Protein AF-G5QRZ1-F1 (afdb_monomer)

pLDDT: mean 92.44, std 7.09, range [63.12, 97.81]

Secondary structure (DSSP, 8-state):
-HHHHHHHHHHHHHHHHHHHTT-HHHHHHHHHHHH-TT----HHHHHHHHHHHHHHHHHHS---

Nearest PDB structures (foldseek):
  7suk-assembly1_5  TM=4.227E-01  e=9.988E+00  Saccharomyces cerevisiae

Mean predicted aligned error: 3.93 Å

InterPro domains:
  IPR008207 Signal transduction histidine kinase, phosphotransfer (Hpt) domain [PF01627] (8-35)
  IPR036641 HPT domain superfamily [G3DSA:1.20.120.160] (4-61)
  IPR036641 HPT domain superfamily [SSF47226] (8-60)

Foldseek 3Di:
DVVLVVQLVVLVVQLVVCVVLVLVQLNVLSVCCNVPVPDPRPSVVSVVVSVVVSVVVCVVVPDD

Sequence (64 aa):
MGRVIQRQRLAHKLKSGCASLGMTQATEACRELELQPLSDIDIKTIVTQGVTALDAWIASHPSP

Structure (mmCIF, N/CA/C/O backbone):
data_AF-G5QRZ1-F1
#
_entry.id   AF-G5QRZ1-F1
#
loop_
_atom_site.group_PDB
_atom_site.id
_atom_site.type_symbol
_atom_site.label_atom_id
_atom_site.label_alt_id
_atom_site.label_comp_id
_atom_site.label_asym_id
_atom_site.label_entity_id
_atom_site.label_seq_id
_atom_site.pdbx_PDB_ins_code
_atom_site.Cartn_x
_atom_site.Cartn_y
_atom_site.Cartn_z
_atom_site.occupancy
_atom_site.B_iso_or_equiv
_atom_site.auth_seq_id
_atom_site.auth_comp_id
_atom_site.auth_asym_id
_atom_site.auth_atom_id
_atom_site.pdbx_PDB_model_num
ATOM 1 N N . MET A 1 1 ? -12.855 -1.311 21.424 1.00 63.12 1 MET A N 1
ATOM 2 C CA . MET A 1 1 ? -11.947 -0.170 21.161 1.00 63.12 1 MET A CA 1
ATOM 3 C C . MET A 1 1 ? -10.568 -0.589 20.625 1.00 63.12 1 MET A C 1
ATOM 5 O O . MET A 1 1 ? -10.216 -0.135 19.546 1.00 63.12 1 MET A O 1
ATOM 9 N N . GLY A 1 2 ? -9.808 -1.495 21.263 1.00 82.12 2 GLY A N 1
ATOM 10 C CA . GLY A 1 2 ? -8.412 -1.801 20.863 1.00 82.12 2 GLY A CA 1
ATOM 11 C C . GLY A 1 2 ? -8.161 -2.226 19.399 1.00 82.12 2 GLY A C 1
ATOM 12 O O . GLY A 1 2 ? -7.245 -1.712 18.763 1.00 82.12 2 GLY A O 1
ATOM 13 N N . ARG A 1 3 ? -9.005 -3.093 18.817 1.00 82.81 3 ARG A N 1
ATOM 14 C CA . ARG A 1 3 ? -8.848 -3.572 17.421 1.00 82.81 3 ARG A CA 1
ATOM 15 C C . ARG A 1 3 ? -9.020 -2.484 16.350 1.00 82.81 3 ARG A C 1
ATOM 17 O O . ARG A 1 3 ? -8.475 -2.605 15.259 1.00 82.81 3 ARG A O 1
ATOM 24 N N . VAL A 1 4 ? -9.795 -1.441 16.647 1.00 85.69 4 VAL A N 1
ATOM 25 C CA . VAL A 1 4 ? -10.046 -0.319 15.726 1.00 85.69 4 VAL A CA 1
ATOM 26 C C . VAL A 1 4 ? -8.814 0.582 15.664 1.00 85.69 4 VAL A C 1
ATOM 28 O O . VAL A 1 4 ? -8.325 0.880 14.580 1.00 85.69 4 VAL A O 1
ATOM 31 N N . ILE A 1 5 ? -8.240 0.904 16.826 1.00 87.50 5 ILE A N 1
ATOM 32 C CA . ILE A 1 5 ? -7.010 1.701 16.944 1.00 87.50 5 ILE A CA 1
ATOM 33 C C . ILE A 1 5 ? -5.828 0.986 16.274 1.00 87.50 5 ILE A C 1
ATOM 35 O O . ILE A 1 5 ? -5.009 1.615 15.607 1.00 87.50 5 ILE A O 1
ATOM 39 N N . GLN A 1 6 ? -5.739 -0.341 16.412 1.00 89.50 6 GLN A N 1
ATOM 40 C CA . GLN A 1 6 ? -4.704 -1.127 15.740 1.00 89.50 6 GLN A CA 1
ATOM 41 C C . GLN A 1 6 ? -4.838 -1.073 14.210 1.00 89.50 6 GLN A C 1
ATOM 43 O O . GLN A 1 6 ? -3.829 -0.886 13.532 1.00 89.50 6 GLN A O 1
ATOM 48 N N . ARG A 1 7 ? -6.062 -1.179 13.671 1.00 90.25 7 ARG A N 1
ATOM 49 C CA . ARG A 1 7 ? -6.318 -1.024 12.228 1.00 90.25 7 ARG A CA 1
ATOM 50 C C . ARG A 1 7 ? -5.910 0.356 11.721 1.00 90.25 7 ARG A C 1
ATOM 52 O O . ARG A 1 7 ? -5.182 0.424 10.740 1.00 90.25 7 ARG A O 1
ATOM 59 N N . GLN A 1 8 ? -6.279 1.424 12.431 1.00 91.31 8 GLN A N 1
ATOM 60 C CA . GLN A 1 8 ? -5.879 2.796 12.086 1.00 91.31 8 GLN A CA 1
ATOM 61 C C . GLN A 1 8 ? -4.362 2.954 12.018 1.00 91.31 8 GLN A C 1
ATOM 63 O O . GLN A 1 8 ? -3.825 3.445 11.030 1.00 91.31 8 GLN A O 1
ATOM 68 N N . ARG A 1 9 ? -3.649 2.490 13.052 1.00 93.44 9 ARG A N 1
ATOM 69 C CA . ARG A 1 9 ? -2.182 2.576 13.095 1.00 93.44 9 ARG A CA 1
ATOM 70 C 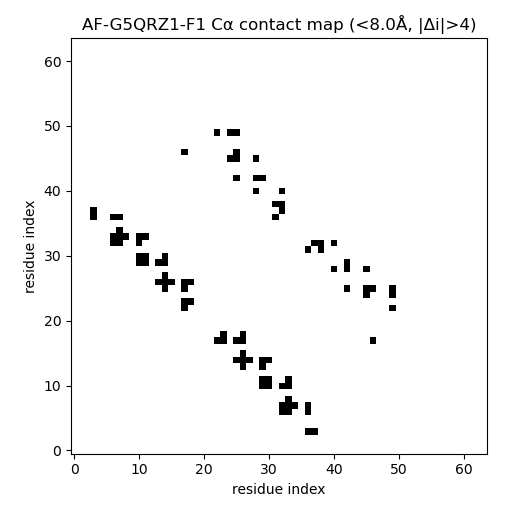C . ARG A 1 9 ? -1.523 1.774 11.978 1.00 93.44 9 ARG A C 1
ATOM 72 O O . ARG A 1 9 ? -0.513 2.215 11.435 1.00 93.44 9 ARG A O 1
ATOM 79 N N . LEU A 1 10 ? -2.059 0.597 11.657 1.00 93.31 10 LEU A N 1
ATOM 80 C CA . LEU A 1 10 ? -1.535 -0.226 10.571 1.00 93.31 10 LEU A CA 1
ATOM 81 C C . LEU A 1 10 ? -1.779 0.436 9.209 1.00 93.31 10 LEU A C 1
ATOM 83 O O . LEU A 1 10 ? -0.841 0.539 8.425 1.00 93.31 10 LEU A O 1
ATOM 87 N N . ALA A 1 11 ? -2.991 0.944 8.973 1.00 94.75 11 ALA A N 1
ATOM 88 C CA . ALA A 1 11 ? -3.346 1.689 7.769 1.00 94.75 11 ALA A CA 1
ATOM 89 C C . ALA A 1 11 ? -2.448 2.921 7.582 1.00 94.75 11 ALA A C 1
ATOM 91 O O . ALA A 1 11 ? -1.914 3.129 6.498 1.00 94.75 11 ALA A O 1
ATOM 92 N N . HIS A 1 12 ? -2.173 3.668 8.657 1.00 96.06 12 HIS A N 1
ATOM 93 C CA . HIS A 1 12 ? -1.250 4.802 8.627 1.00 96.06 12 HIS A CA 1
ATOM 94 C C . HIS A 1 12 ? 0.170 4.401 8.197 1.00 96.06 12 HIS A C 1
ATOM 96 O O . HIS A 1 12 ? 0.765 5.044 7.334 1.00 96.06 12 HIS A O 1
ATOM 102 N N . LYS A 1 13 ? 0.725 3.328 8.781 1.00 96.25 13 LYS A N 1
ATOM 103 C CA . LYS A 1 13 ? 2.066 2.835 8.419 1.00 96.25 13 LYS A CA 1
ATOM 104 C C . LYS A 1 13 ? 2.126 2.375 6.964 1.00 96.25 13 LYS A C 1
ATOM 106 O O . LYS A 1 13 ? 3.088 2.685 6.267 1.00 96.25 13 LYS A O 1
ATOM 111 N N . LEU A 1 14 ? 1.099 1.654 6.520 1.00 95.50 14 LEU A N 1
ATOM 112 C CA . LEU A 1 14 ? 1.014 1.135 5.161 1.00 95.50 14 LEU A CA 1
ATOM 113 C C . LEU A 1 14 ? 0.875 2.267 4.136 1.00 95.50 14 LEU A C 1
ATOM 115 O O . LEU A 1 14 ? 1.590 2.263 3.140 1.00 95.50 14 LEU A O 1
ATOM 119 N N . LYS A 1 15 ? 0.058 3.286 4.436 1.00 97.12 15 LYS A N 1
ATOM 120 C CA . LYS A 1 15 ? -0.101 4.501 3.626 1.00 97.12 15 LYS A CA 1
ATOM 121 C C . LYS A 1 15 ? 1.242 5.155 3.317 1.00 97.12 15 LYS A C 1
ATOM 123 O O . LYS A 1 15 ? 1.517 5.442 2.159 1.00 97.12 15 LYS A O 1
ATOM 128 N N . SER A 1 16 ? 2.073 5.380 4.337 1.00 95.62 16 SER A N 1
ATOM 129 C CA . SER A 1 16 ? 3.389 5.999 4.149 1.00 95.62 16 SER A CA 1
ATOM 130 C C . SER A 1 16 ? 4.293 5.153 3.249 1.00 95.62 16 SER A C 1
ATOM 132 O O . SER A 1 16 ? 4.943 5.702 2.368 1.00 95.62 16 SER A O 1
ATOM 134 N N . GLY A 1 17 ? 4.281 3.824 3.412 1.00 96.25 17 GLY A N 1
ATOM 135 C CA . GLY A 1 17 ? 5.023 2.910 2.538 1.00 96.25 17 GLY A CA 1
ATOM 136 C C . GLY A 1 17 ? 4.551 2.966 1.082 1.00 96.25 17 GLY A C 1
ATOM 137 O O . GLY A 1 17 ? 5.365 3.143 0.180 1.00 96.25 17 GLY A O 1
ATOM 138 N N . CYS A 1 18 ? 3.238 2.888 0.848 1.00 96.38 18 CYS A N 1
ATOM 139 C CA . CYS A 1 18 ? 2.656 3.004 -0.491 1.00 96.38 18 CYS A CA 1
ATOM 140 C C . CYS A 1 18 ? 2.955 4.364 -1.140 1.00 96.38 18 CYS A C 1
ATOM 142 O O . CYS A 1 18 ? 3.291 4.411 -2.322 1.00 96.38 18 CYS A O 1
ATOM 144 N N . ALA A 1 19 ? 2.899 5.456 -0.372 1.00 96.31 19 ALA A N 1
ATOM 145 C CA . ALA A 1 19 ? 3.186 6.799 -0.868 1.00 96.31 19 ALA A CA 1
ATOM 146 C C . ALA A 1 19 ? 4.649 6.947 -1.311 1.00 96.31 19 ALA A C 1
ATOM 148 O O . ALA A 1 19 ? 4.911 7.486 -2.383 1.00 96.31 19 ALA A O 1
ATOM 149 N N . SER A 1 20 ? 5.600 6.425 -0.527 1.00 96.81 20 SER A N 1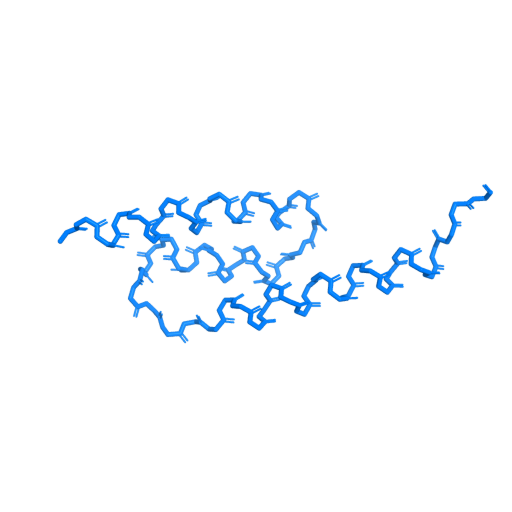
ATOM 150 C CA . SER A 1 20 ? 7.027 6.444 -0.879 1.00 96.81 20 SER A CA 1
ATOM 151 C C . SER A 1 20 ? 7.352 5.651 -2.145 1.00 96.81 20 SER A C 1
ATOM 153 O O . SER A 1 20 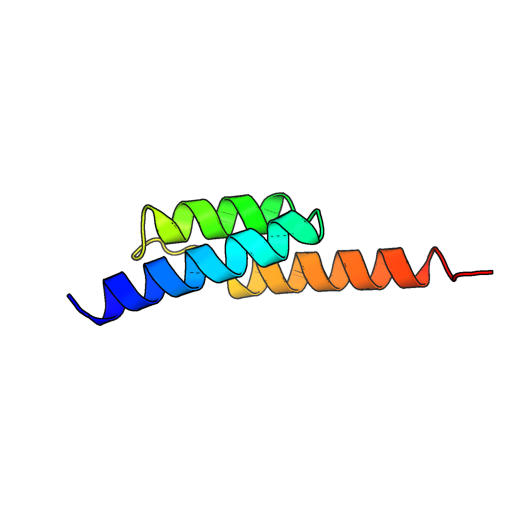? 8.322 5.972 -2.823 1.00 96.81 20 SER A O 1
ATOM 155 N N . LEU A 1 21 ? 6.543 4.643 -2.474 1.00 95.06 21 LEU A N 1
ATOM 156 C CA . LEU A 1 21 ? 6.681 3.830 -3.685 1.00 95.06 21 LEU A CA 1
ATOM 157 C C . LEU A 1 21 ? 5.889 4.383 -4.883 1.00 95.06 21 LEU A C 1
ATOM 159 O O . LEU A 1 21 ? 5.859 3.752 -5.935 1.00 95.06 21 LEU A O 1
ATOM 163 N N . GLY A 1 22 ? 5.208 5.525 -4.737 1.00 95.12 22 GLY A N 1
ATOM 164 C CA . GLY A 1 22 ? 4.370 6.095 -5.798 1.00 95.12 22 GLY A CA 1
ATOM 165 C C . GLY A 1 22 ? 3.081 5.311 -6.079 1.00 95.12 22 GLY A C 1
ATOM 166 O O . GLY A 1 22 ? 2.449 5.509 -7.114 1.00 95.12 22 GLY A O 1
ATOM 167 N N . MET A 1 23 ? 2.652 4.428 -5.170 1.00 96.88 23 MET A N 1
ATOM 168 C CA . MET A 1 23 ? 1.431 3.630 -5.315 1.00 96.88 23 MET A CA 1
ATOM 169 C C . MET A 1 23 ? 0.188 4.453 -4.928 1.00 96.88 23 MET A C 1
ATOM 171 O O . MET A 1 23 ? -0.360 4.296 -3.831 1.00 96.88 23 MET A O 1
ATOM 175 N N . THR A 1 24 ? -0.274 5.337 -5.817 1.00 96.25 24 THR A N 1
ATOM 176 C CA . THR A 1 24 ? -1.361 6.300 -5.534 1.00 96.25 24 THR A CA 1
ATOM 177 C C . THR A 1 24 ? -2.651 5.630 -5.053 1.00 96.25 24 THR A C 1
ATOM 179 O O . THR A 1 24 ? -3.147 5.964 -3.980 1.00 96.25 24 THR A O 1
ATOM 182 N N . GLN A 1 25 ? -3.147 4.619 -5.773 1.00 95.94 25 GLN A N 1
ATOM 183 C CA . GLN A 1 25 ? -4.400 3.936 -5.423 1.00 95.94 25 GLN A CA 1
ATOM 184 C C . GLN A 1 25 ? -4.326 3.237 -4.052 1.00 95.94 25 GLN A C 1
ATOM 186 O O . GLN A 1 25 ? -5.245 3.338 -3.242 1.00 95.94 25 GLN A O 1
ATOM 191 N N . ALA A 1 26 ? -3.204 2.576 -3.747 1.00 97.00 26 ALA A N 1
ATOM 192 C CA . ALA A 1 26 ? -2.996 1.943 -2.445 1.00 97.00 26 ALA A CA 1
ATOM 193 C C . ALA A 1 26 ? -2.873 2.971 -1.310 1.00 97.00 26 ALA A C 1
ATOM 195 O O . ALA A 1 26 ? -3.350 2.732 -0.201 1.00 97.00 26 ALA A O 1
ATOM 196 N N . THR A 1 27 ? -2.284 4.137 -1.589 1.00 97.81 27 THR A N 1
ATOM 197 C CA . THR A 1 27 ? -2.187 5.249 -0.633 1.00 97.81 27 THR A CA 1
ATOM 198 C C . THR A 1 27 ? -3.570 5.788 -0.264 1.00 97.81 27 THR A C 1
ATOM 200 O O . THR A 1 27 ? -3.854 6.001 0.917 1.00 97.81 27 THR A O 1
ATOM 203 N N . GLU A 1 28 ? -4.450 5.968 -1.249 1.00 96.94 28 GLU A N 1
ATOM 204 C CA . GLU A 1 28 ? -5.830 6.418 -1.034 1.00 96.94 28 GLU A CA 1
ATOM 205 C C . GLU A 1 28 ? -6.652 5.386 -0.257 1.00 96.94 28 GLU A C 1
ATOM 207 O O . GLU A 1 28 ? -7.274 5.734 0.748 1.00 96.94 28 GLU A O 1
ATOM 212 N N . ALA A 1 29 ? -6.560 4.109 -0.632 1.00 96.12 29 ALA A N 1
ATOM 213 C CA . ALA A 1 29 ? -7.223 3.020 0.079 1.00 96.12 29 ALA A CA 1
ATOM 214 C C . ALA A 1 29 ? -6.764 2.917 1.548 1.00 96.12 29 ALA A C 1
ATOM 216 O O . ALA A 1 2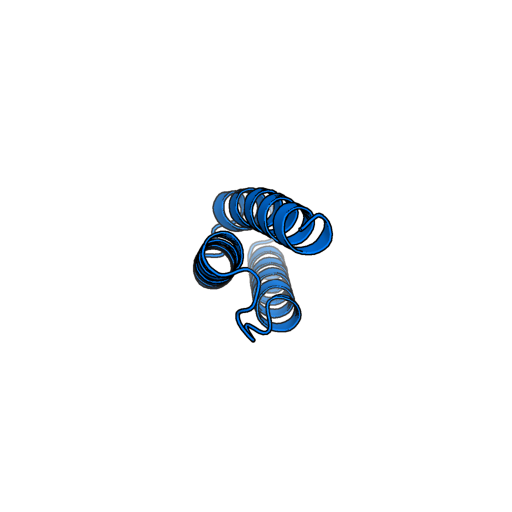9 ? -7.581 2.749 2.456 1.00 96.12 29 ALA A O 1
ATOM 217 N N . CYS A 1 30 ? -5.461 3.084 1.815 1.00 96.50 30 CYS A N 1
ATOM 218 C CA . CYS A 1 30 ? -4.942 3.128 3.184 1.00 96.50 30 CYS A CA 1
ATOM 219 C C . CYS A 1 30 ? -5.460 4.347 3.958 1.00 96.50 30 CYS A C 1
ATOM 221 O O . CYS A 1 30 ? -5.768 4.232 5.144 1.00 96.50 30 CYS A O 1
ATOM 223 N N . ARG A 1 31 ? -5.560 5.517 3.313 1.00 96.62 31 ARG A N 1
ATOM 224 C CA . ARG A 1 31 ? -6.110 6.734 3.931 1.00 96.62 31 ARG A CA 1
ATOM 225 C C . ARG A 1 31 ? -7.571 6.538 4.325 1.00 96.62 31 ARG A C 1
ATOM 227 O O . ARG A 1 31 ? -7.966 6.948 5.414 1.00 96.62 31 ARG A O 1
ATOM 234 N N . GLU A 1 32 ? -8.365 5.919 3.463 1.00 95.56 32 GLU A N 1
ATOM 235 C CA . GLU A 1 32 ? -9.767 5.645 3.756 1.00 95.56 32 GLU A CA 1
ATOM 236 C C . GLU A 1 32 ? -9.906 4.636 4.906 1.00 95.56 32 GLU A C 1
ATOM 238 O O . GLU A 1 32 ? -10.670 4.892 5.832 1.00 95.56 32 GLU A O 1
ATOM 243 N N . LEU A 1 33 ? -9.094 3.573 4.938 1.00 94.25 33 LEU A N 1
ATOM 244 C CA . LEU A 1 33 ? -9.063 2.619 6.056 1.00 94.25 33 LEU A CA 1
ATOM 245 C C . LEU A 1 33 ? -8.574 3.252 7.380 1.00 94.25 33 LEU A C 1
ATOM 247 O O . LEU A 1 33 ? -8.991 2.845 8.464 1.00 94.25 33 LEU A O 1
ATOM 251 N N . GLU A 1 34 ? -7.696 4.256 7.322 1.00 95.06 34 GLU A N 1
ATOM 252 C CA . GLU A 1 34 ? -7.250 5.022 8.493 1.00 95.06 34 GLU A CA 1
ATOM 253 C C . GLU A 1 34 ? -8.380 5.894 9.071 1.00 95.06 34 GLU A C 1
ATOM 255 O O . GLU A 1 34 ? -8.568 5.937 10.288 1.00 95.06 34 GLU A O 1
ATOM 260 N N . LEU A 1 35 ? -9.162 6.558 8.213 1.00 93.56 35 LEU A N 1
ATOM 261 C CA . LEU A 1 35 ? -10.303 7.387 8.624 1.00 93.56 35 LEU A CA 1
ATOM 262 C C . LEU A 1 35 ? -11.516 6.544 9.033 1.00 93.56 35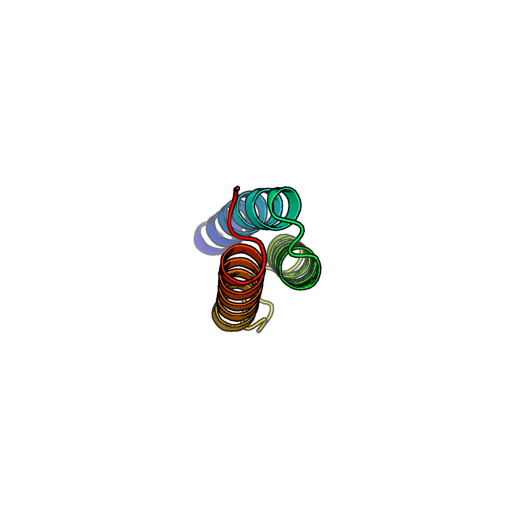 LEU A C 1
ATOM 264 O O . LEU A 1 35 ? -12.217 6.878 9.988 1.00 93.56 35 LEU A O 1
ATOM 268 N N . GLN A 1 36 ? -11.747 5.441 8.324 1.00 94.12 36 GLN A N 1
ATOM 269 C CA . GLN A 1 36 ? -12.892 4.552 8.470 1.00 94.12 36 GLN A CA 1
ATOM 270 C C . GLN A 1 36 ? -12.405 3.110 8.651 1.00 94.12 36 GLN A C 1
ATOM 272 O O . GLN A 1 36 ? -12.425 2.314 7.720 1.00 94.12 36 GLN A O 1
ATOM 277 N N . PRO A 1 37 ? -12.009 2.705 9.869 1.00 89.19 37 PRO A N 1
ATOM 278 C CA . PRO A 1 37 ? -11.380 1.399 10.088 1.00 89.19 37 PRO A CA 1
ATOM 279 C C . PRO A 1 37 ? -12.306 0.212 9.854 1.00 89.19 37 PRO A C 1
ATOM 281 O O . PRO A 1 37 ? -11.838 -0.921 9.822 1.00 89.19 37 PRO A O 1
ATOM 284 N N . LEU A 1 38 ? -13.614 0.463 9.793 1.00 91.75 38 LEU A N 1
ATOM 285 C CA . LEU A 1 38 ? -14.661 -0.521 9.535 1.00 91.75 38 LEU A CA 1
ATOM 286 C C . LEU A 1 38 ? -15.089 -0.543 8.061 1.00 91.75 38 LEU A C 1
ATOM 288 O O . LEU A 1 38 ? -16.052 -1.237 7.752 1.00 91.75 38 LEU A O 1
ATOM 292 N N . SER A 1 39 ? -14.414 0.209 7.185 1.00 91.00 39 SER A N 1
ATOM 293 C CA . SER A 1 39 ? -14.662 0.147 5.749 1.00 91.00 39 SER A CA 1
ATOM 294 C C . SER A 1 39 ? -14.359 -1.253 5.213 1.00 91.00 39 SER A C 1
ATOM 296 O O . SER A 1 39 ? -13.461 -1.944 5.702 1.00 91.00 39 SER A O 1
ATOM 298 N N . ASP A 1 40 ? -15.118 -1.666 4.201 1.00 92.06 40 ASP A N 1
ATOM 299 C CA . ASP A 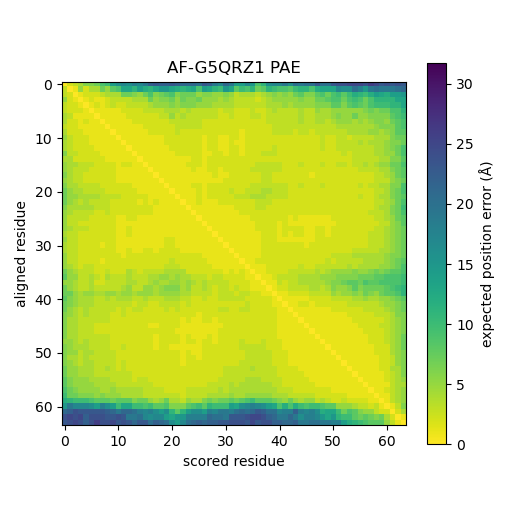1 40 ? -14.981 -2.972 3.545 1.00 92.06 40 ASP A CA 1
ATOM 300 C C . ASP A 1 40 ? -13.988 -2.920 2.371 1.00 92.06 40 ASP A C 1
ATOM 302 O O . ASP A 1 40 ? -14.138 -3.583 1.349 1.00 92.06 40 ASP A O 1
ATOM 306 N N . ILE A 1 41 ? -12.979 -2.054 2.484 1.00 92.31 41 ILE A N 1
ATOM 307 C CA . ILE A 1 41 ? -11.968 -1.884 1.443 1.00 92.31 41 ILE A CA 1
ATOM 308 C C . ILE A 1 41 ? -11.104 -3.136 1.406 1.00 92.31 41 ILE A C 1
ATOM 310 O O . ILE A 1 41 ? -10.460 -3.490 2.401 1.00 92.31 41 ILE A O 1
ATOM 314 N N . ASP A 1 42 ? -10.999 -3.747 0.229 1.00 94.06 42 ASP A N 1
ATOM 315 C CA . ASP A 1 42 ? -10.073 -4.850 -0.004 1.00 94.06 42 ASP A CA 1
ATOM 316 C C . ASP A 1 42 ? -8.631 -4.338 -0.160 1.00 94.06 42 ASP A C 1
ATOM 318 O O . ASP A 1 42 ? -8.025 -4.329 -1.236 1.00 94.06 42 ASP A O 1
ATOM 322 N N . ILE A 1 43 ? -8.068 -3.881 0.962 1.00 93.06 43 ILE A N 1
ATOM 323 C CA . ILE A 1 43 ? -6.731 -3.291 1.008 1.00 93.06 43 ILE A CA 1
ATOM 324 C C . ILE A 1 43 ? -5.656 -4.280 0.559 1.00 93.06 43 ILE A C 1
ATOM 326 O O . ILE A 1 43 ? -4.636 -3.879 0.002 1.00 93.06 43 ILE A O 1
ATOM 330 N N . L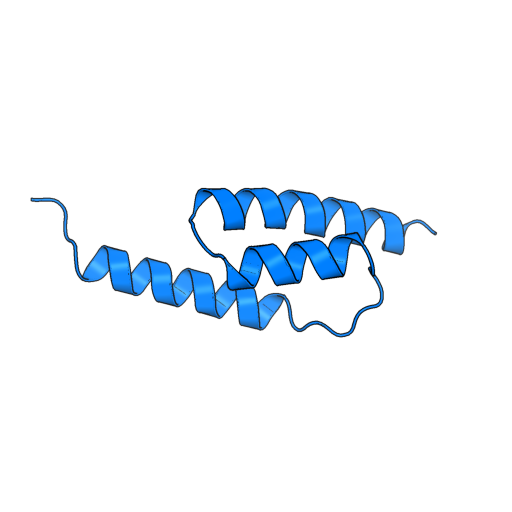YS A 1 44 ? -5.884 -5.579 0.781 1.00 94.00 44 LYS A N 1
ATOM 331 C CA . LYS A 1 44 ? -4.947 -6.627 0.394 1.00 94.00 44 LYS A CA 1
ATOM 332 C C . LYS A 1 44 ? -4.822 -6.668 -1.122 1.00 94.00 44 LYS A C 1
ATOM 334 O O . LYS A 1 44 ? -3.706 -6.573 -1.624 1.00 94.00 44 LYS A O 1
ATOM 339 N N . THR A 1 45 ? -5.944 -6.757 -1.832 1.00 96.94 45 THR A N 1
ATOM 340 C CA . THR A 1 45 ? -5.946 -6.797 -3.297 1.00 96.94 45 THR A CA 1
ATOM 341 C C . THR A 1 45 ? -5.324 -5.536 -3.888 1.00 96.94 45 THR A C 1
ATOM 343 O O . THR A 1 45 ? -4.445 -5.644 -4.741 1.00 96.94 45 THR A O 1
ATOM 346 N N . ILE A 1 46 ? -5.688 -4.353 -3.382 1.00 97.00 46 ILE A N 1
ATOM 347 C CA . ILE A 1 46 ? -5.167 -3.070 -3.884 1.00 97.00 46 ILE A CA 1
ATOM 348 C C . ILE A 1 46 ? -3.645 -2.970 -3.691 1.00 97.00 46 ILE A C 1
ATOM 350 O O . ILE A 1 46 ? -2.915 -2.579 -4.603 1.00 97.00 46 ILE A O 1
ATOM 354 N N . VAL A 1 47 ? -3.134 -3.349 -2.515 1.00 95.62 47 VAL A N 1
ATOM 355 C CA . VAL A 1 47 ? -1.688 -3.320 -2.243 1.00 95.62 47 VAL A CA 1
ATOM 356 C C . VAL A 1 47 ? -0.954 -4.360 -3.084 1.00 95.62 47 VAL A C 1
ATOM 358 O O . VAL A 1 47 ? 0.086 -4.039 -3.653 1.00 95.62 47 VAL A O 1
ATOM 361 N N . THR A 1 48 ? -1.490 -5.577 -3.215 1.00 97.06 48 THR A N 1
ATOM 362 C CA . THR A 1 48 ? -0.899 -6.612 -4.074 1.00 97.06 48 THR A CA 1
ATOM 363 C C . THR A 1 48 ? -0.809 -6.143 -5.523 1.00 97.06 48 THR A C 1
ATOM 365 O O . THR A 1 48 ? 0.261 -6.247 -6.112 1.00 97.06 48 THR A O 1
ATOM 368 N N . GLN A 1 49 ? -1.873 -5.553 -6.073 1.00 97.25 49 GLN A N 1
ATOM 369 C CA . GLN A 1 49 ? -1.867 -4.996 -7.429 1.00 97.25 49 GLN A CA 1
ATOM 370 C C . GLN A 1 49 ? -0.798 -3.915 -7.607 1.00 97.25 49 GLN A C 1
ATOM 372 O O . GLN A 1 49 ? -0.061 -3.944 -8.591 1.00 97.25 49 GLN A O 1
ATOM 377 N N . GLY A 1 50 ? -0.670 -2.993 -6.649 1.00 96.56 50 GLY A N 1
ATOM 378 C CA . GLY A 1 50 ? 0.347 -1.947 -6.720 1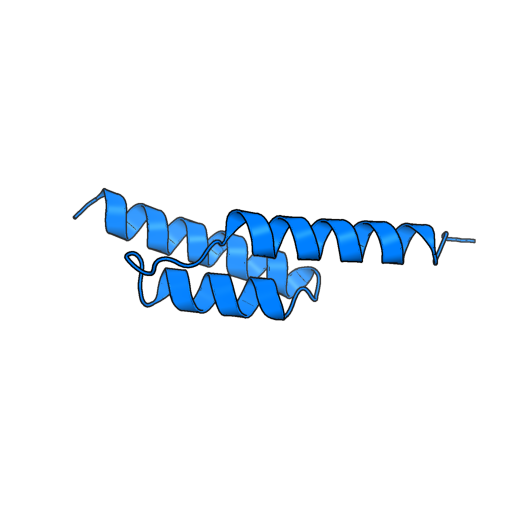.00 96.56 50 GLY A CA 1
ATOM 379 C C . GLY A 1 50 ? 1.779 -2.486 -6.639 1.00 96.56 50 GLY A C 1
ATOM 380 O O . GLY A 1 50 ? 2.638 -2.020 -7.380 1.00 96.56 50 GLY A O 1
ATOM 381 N N . VAL A 1 51 ? 2.032 -3.505 -5.807 1.00 96.31 51 VAL A N 1
ATOM 382 C CA . VAL A 1 51 ? 3.345 -4.172 -5.740 1.00 96.31 51 VAL A CA 1
ATOM 383 C C . VAL A 1 51 ? 3.643 -4.914 -7.043 1.00 96.31 51 VAL A C 1
ATOM 385 O O . VAL A 1 51 ? 4.744 -4.790 -7.562 1.00 96.31 51 VAL A O 1
ATOM 388 N N . THR A 1 52 ? 2.671 -5.633 -7.611 1.00 97.12 52 THR A N 1
ATOM 389 C CA . THR A 1 52 ? 2.839 -6.319 -8.902 1.00 97.12 52 THR A CA 1
ATOM 390 C C . THR A 1 52 ? 3.115 -5.335 -10.039 1.00 97.12 52 THR A C 1
ATOM 392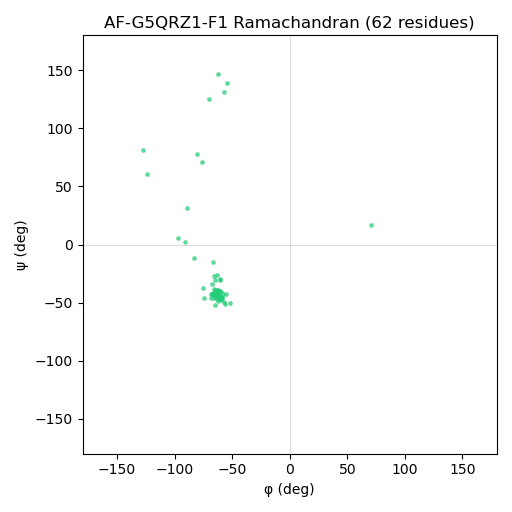 O O . THR A 1 52 ? 3.976 -5.594 -10.876 1.00 97.12 52 THR A O 1
ATOM 395 N N . ALA A 1 53 ? 2.424 -4.194 -10.070 1.00 95.75 53 ALA A N 1
ATOM 396 C CA . ALA A 1 53 ? 2.670 -3.153 -11.064 1.00 95.75 53 ALA A CA 1
ATOM 397 C C . ALA A 1 53 ? 4.069 -2.534 -10.912 1.00 95.75 53 ALA A C 1
ATOM 399 O O . ALA A 1 53 ? 4.749 -2.305 -11.912 1.00 95.75 53 ALA A O 1
ATOM 400 N N . LEU A 1 54 ? 4.513 -2.302 -9.672 1.00 94.25 54 LEU A N 1
ATOM 401 C CA . LEU A 1 54 ? 5.858 -1.807 -9.386 1.00 94.25 54 LEU A CA 1
ATOM 402 C C . LEU A 1 54 ? 6.935 -2.815 -9.812 1.00 94.25 54 LEU A C 1
ATOM 404 O O . LEU A 1 54 ? 7.906 -2.427 -10.452 1.00 94.25 54 LEU A O 1
ATOM 408 N N . ASP A 1 55 ? 6.747 -4.096 -9.501 1.00 95.12 55 ASP A N 1
ATOM 409 C CA . ASP A 1 55 ? 7.664 -5.173 -9.888 1.00 95.12 55 ASP A CA 1
ATOM 410 C C . ASP A 1 55 ? 7.794 -5.276 -11.418 1.00 95.12 55 ASP A C 1
ATOM 412 O O . ASP A 1 55 ? 8.899 -5.276 -11.961 1.00 95.12 55 ASP A O 1
ATOM 416 N N . ALA A 1 56 ? 6.666 -5.225 -12.136 1.00 95.25 56 ALA A N 1
ATOM 417 C CA . ALA A 1 56 ? 6.654 -5.183 -13.598 1.00 95.25 56 ALA A CA 1
ATOM 418 C C . ALA A 1 56 ? 7.361 -3.934 -14.157 1.00 95.25 56 ALA A C 1
ATOM 420 O O . ALA A 1 56 ? 8.094 -4.021 -15.146 1.00 95.25 56 ALA A O 1
ATOM 421 N N . TRP A 1 57 ? 7.176 -2.773 -13.520 1.00 93.62 57 TRP A N 1
ATOM 422 C CA . TRP A 1 57 ? 7.857 -1.543 -13.918 1.00 93.62 57 TRP A CA 1
ATOM 423 C C . TRP A 1 57 ? 9.377 -1.665 -13.755 1.00 93.62 57 TRP A C 1
ATOM 425 O O . TRP A 1 57 ? 10.100 -1.370 -14.708 1.00 93.62 57 TRP A O 1
ATOM 435 N N . ILE A 1 58 ? 9.856 -2.176 -12.615 1.00 93.44 58 ILE A N 1
ATOM 436 C CA . ILE A 1 58 ? 11.286 -2.419 -12.361 1.00 93.44 58 ILE A CA 1
ATOM 437 C C . ILE A 1 58 ? 11.855 -3.395 -13.396 1.00 93.44 58 ILE A C 1
ATOM 439 O O . ILE A 1 58 ? 12.895 -3.119 -13.991 1.00 93.44 58 ILE A O 1
ATOM 443 N N . ALA A 1 59 ? 11.155 -4.498 -13.674 1.00 93.75 59 ALA A N 1
ATOM 444 C CA . ALA A 1 59 ? 11.584 -5.486 -14.663 1.00 93.75 59 ALA A CA 1
ATOM 445 C C . ALA A 1 59 ? 11.707 -4.905 -16.086 1.00 93.75 59 ALA A C 1
ATOM 447 O O . ALA A 1 59 ? 12.548 -5.351 -16.864 1.00 93.75 59 ALA A O 1
ATOM 448 N N . SER A 1 60 ? 10.891 -3.900 -16.426 1.00 91.50 60 SER A N 1
ATOM 449 C CA . SER A 1 60 ? 10.955 -3.191 -17.715 1.00 91.50 60 SER A CA 1
ATOM 450 C C . SER A 1 60 ? 12.004 -2.070 -17.780 1.00 91.50 60 SER A C 1
ATOM 452 O O . SER A 1 60 ? 12.305 -1.594 -18.872 1.00 91.50 60 SER A O 1
ATOM 454 N N . HIS A 1 61 ? 12.583 -1.675 -16.640 1.00 88.12 61 HIS A N 1
ATOM 455 C CA . HIS A 1 61 ? 13.644 -0.668 -16.533 1.00 88.12 61 HIS A CA 1
ATOM 456 C C . HIS A 1 61 ? 14.871 -1.261 -15.826 1.00 88.12 61 HIS A C 1
ATOM 458 O O . HIS A 1 61 ? 15.253 -0.780 -14.753 1.00 88.12 61 HIS A O 1
ATOM 464 N N . PRO A 1 62 ? 15.488 -2.320 -16.385 1.00 73.69 62 PRO A N 1
ATOM 465 C CA . PRO A 1 62 ? 16.699 -2.871 -15.805 1.00 73.69 62 PRO A CA 1
ATOM 466 C C . PRO A 1 62 ? 17.756 -1.768 -15.728 1.00 73.69 62 PRO A C 1
ATOM 468 O O . PRO A 1 62 ? 17.982 -1.033 -16.693 1.00 73.69 62 PRO A O 1
ATOM 471 N N . SER A 1 63 ? 18.370 -1.634 -14.553 1.00 72.56 63 SER A N 1
ATOM 472 C CA . SER A 1 63 ? 19.536 -0.772 -14.386 1.00 72.56 63 SER A CA 1
ATOM 473 C C . SER A 1 63 ? 20.605 -1.190 -15.412 1.00 72.56 63 SER A C 1
ATOM 475 O O . SER A 1 63 ? 20.747 -2.396 -15.635 1.00 72.56 63 SER A O 1
ATOM 477 N N . PRO A 1 64 ? 21.304 -0.236 -16.053 1.00 64.81 64 PRO A N 1
ATOM 478 C CA . PRO A 1 64 ? 22.337 -0.539 -17.044 1.00 64.81 64 PRO A CA 1
ATOM 479 C C . PRO A 1 64 ? 23.465 -1.413 -16.489 1.00 64.81 64 PRO A C 1
ATOM 481 O O . PRO A 1 64 ? 23.718 -1.351 -15.260 1.00 64.81 64 PRO A O 1
#

Solvent-accessible surface area (backbone atoms only — not comparable to full-atom values): 3534 Å² total; per-residue (Å²): 115,71,72,51,57,51,42,23,55,49,22,50,56,49,20,55,56,26,50,77,71,68,28,60,70,38,22,51,52,20,49,49,33,37,78,36,58,83,58,90,71,64,56,65,60,44,42,51,52,45,51,53,53,49,52,53,48,48,70,74,55,67,79,132

Radius of gyration: 13.46 Å; Cα contacts (8 Å, |Δi|>4): 48; chains: 1; bounding box: 37×14×39 Å

Organism: NCBI:txid913081